Protein 6UID (pdb70)

Structure (mmCIF, N/CA/C/O backbone):
data_6UID
#
_entry.id   6UID
#
_cell.length_a   48.086
_cell.length_b   48.086
_cell.length_c   235.509
_cell.angle_alpha   90.000
_cell.angle_beta   90.000
_cell.angle_gamma   120.000
#
_symmetry.space_group_name_H-M   'P 61 2 2'
#
loop_
_entity.id
_entity.type
_entity.pdbx_description
1 polymer 'EscD/YscD/HrpQ family type III secretion system inner membrane ring protein'
2 water water
#
loop_
_atom_site.group_PDB
_atom_site.id
_atom_site.type_symbol
_atom_site.label_atom_id
_atom_site.label_alt_id
_atom_site.label_comp_id
_atom_site.label_asym_id
_atom_site.label_entity_id
_atom_site.label_seq_id
_atom_site.pdbx_PDB_ins_code
_atom_site.Cartn_x
_atom_site.Cartn_y
_atom_site.Cartn_z
_atom_site.occupancy
_atom_site.B_iso_or_equiv
_atom_site.auth_seq_id
_atom_site.auth_comp_id
_atom_site.auth_asym_id
_atom_site.auth_atom_id
_atom_site.pdbx_PDB_model_num
ATOM 1 N N . MET A 1 3 ? 6.194 35.847 13.363 1.00 53.18 1 MET A N 1
ATOM 2 C CA . MET A 1 3 ? 5.914 34.506 12.770 1.00 31.08 1 MET A CA 1
ATOM 3 C C . MET A 1 3 ? 5.854 34.611 11.256 1.00 22.81 1 MET A C 1
ATOM 4 O O . MET A 1 3 ? 5.845 35.708 10.712 1.00 34.74 1 MET A O 1
ATOM 9 N N . ALA A 1 4 ? 5.806 33.458 10.587 1.00 22.03 2 ALA A N 1
ATOM 10 C CA . ALA A 1 4 ? 6.125 33.345 9.171 1.00 26.23 2 ALA A CA 1
ATOM 11 C C . ALA A 1 4 ? 4.907 33.467 8.255 1.00 21.88 2 ALA A C 1
ATOM 12 O O . ALA A 1 4 ? 4.970 34.096 7.192 1.00 22.12 2 ALA A O 1
ATOM 14 N N . TRP A 1 5 ? 3.802 32.849 8.653 1.00 17.77 3 TRP A N 1
ATOM 15 C CA . TRP A 1 5 ? 2.612 32.768 7.830 1.00 14.65 3 TRP A CA 1
ATOM 16 C C . TRP A 1 5 ? 1.408 32.803 8.747 1.00 14.83 3 TRP A C 1
ATOM 17 O O . TRP A 1 5 ? 1.515 32.556 9.94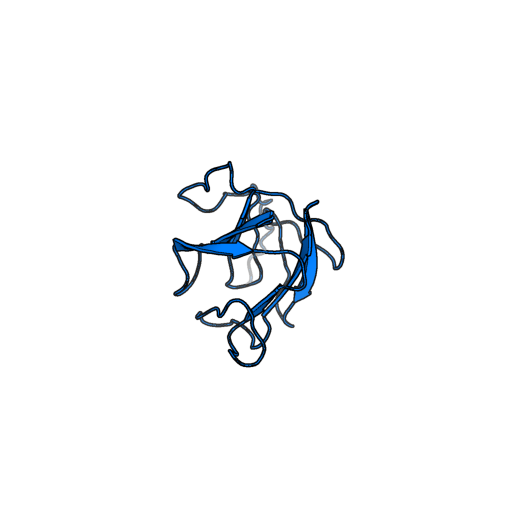3 1.00 17.36 3 TRP A O 1
ATOM 28 N N . LYS A 1 6 ? 0.252 33.094 8.184 1.00 12.91 4 LYS A N 1
ATOM 29 C CA . LYS A 1 6 ? -0.999 32.974 8.909 1.00 13.35 4 LYS A CA 1
ATOM 30 C C . LYS A 1 6 ? -1.993 32.164 8.089 1.00 13.14 4 LYS A C 1
ATOM 31 O O . LYS A 1 6 ? -1.962 32.176 6.852 1.00 12.91 4 LYS A O 1
ATOM 37 N N . ILE A 1 7 ? -2.876 31.453 8.778 1.00 11.64 5 ILE A N 1
ATOM 38 C CA . ILE A 1 7 ? -3.875 30.587 8.177 1.00 12.26 5 ILE A CA 1
ATOM 39 C C . ILE A 1 7 ? -5.259 31.080 8.558 1.00 12.53 5 ILE A C 1
ATOM 40 O O . ILE A 1 7 ? -5.467 31.554 9.684 1.00 13.61 5 ILE A O 1
ATOM 45 N N . ARG A 1 8 ? -6.202 30.996 7.623 1.00 12.18 6 ARG A N 1
ATOM 46 C CA . ARG A 1 8 ? -7.606 31.299 7.861 1.00 13.19 6 ARG A CA 1
ATOM 47 C C . ARG A 1 8 ? -8.448 30.099 7.469 1.00 13.59 6 ARG A C 1
ATOM 48 O O . ARG A 1 8 ? -8.214 29.483 6.419 1.00 13.29 6 ARG A O 1
ATOM 56 N N . PHE A 1 9 ? -9.433 29.772 8.302 1.00 12.17 7 PHE A N 1
ATOM 57 C CA . PHE A 1 9 ? -10.355 28.677 8.046 1.00 12.41 7 PHE A CA 1
ATOM 58 C C . PHE A 1 9 ? -11.694 29.179 7.534 1.00 14.74 7 PHE A C 1
ATOM 59 O O . PHE A 1 9 ? -12.197 30.214 7.977 1.00 15.10 7 PHE A O 1
ATOM 67 N N . TYR A 1 10 ? -12.255 28.444 6.568 1.00 13.56 8 TYR A N 1
ATOM 68 C CA . TYR A 1 10 ? -13.506 28.782 5.895 1.00 14.93 8 TYR A CA 1
ATOM 69 C C . TYR A 1 10 ? -14.479 27.603 5.939 1.00 21.83 8 TYR A C 1
ATOM 70 O O . TYR A 1 10 ? -15.205 27.336 4.956 1.00 20.42 8 TYR A O 1
ATOM 79 N N . SER A 1 11 ? -14.458 26.842 7.020 1.00 15.33 9 SER A N 1
ATOM 80 C CA . SER A 1 11 ? -15.328 25.689 7.134 1.00 14.35 9 SER A CA 1
ATOM 81 C C . SER A 1 11 ? -15.551 25.315 8.589 1.00 15.39 9 SER A C 1
ATOM 82 O O . SER A 1 11 ? -14.728 25.585 9.471 1.00 16.22 9 SER A O 1
ATOM 85 N N . GLY A 1 12 ? -16.682 24.646 8.820 1.00 16.09 10 GLY A N 1
ATOM 86 C CA . GLY A 1 12 ? -16.956 24.026 10.097 1.00 17.75 10 GLY A CA 1
ATOM 87 C C . GLY A 1 12 ? -17.127 25.043 11.212 1.00 17.74 10 GLY A C 1
ATOM 88 O O . GLY A 1 12 ? -17.449 26.213 10.987 1.00 17.22 10 GLY A O 1
ATOM 89 N N . LEU A 1 13 ? -16.858 24.596 12.432 1.00 15.89 11 LEU A N 1
ATOM 90 C CA . LEU A 1 13 ? -16.909 25.472 13.600 1.00 15.02 11 LEU A CA 1
ATOM 91 C C . LEU A 1 13 ? -15.688 26.368 13.711 1.00 17.37 11 LEU A C 1
ATOM 92 O O . LEU A 1 13 ? -15.637 27.236 14.594 1.00 20.38 11 LEU A O 1
ATOM 97 N N . ASN A 1 14 ? -14.723 26.206 12.822 1.00 14.65 12 ASN A N 1
ATOM 98 C CA . ASN A 1 14 ? -13.570 27.082 12.738 1.00 15.11 12 ASN A CA 1
ATOM 99 C C . ASN A 1 14 ? -13.755 28.217 11.739 1.00 14.17 12 ASN A C 1
ATOM 100 O O . ASN A 1 14 ? -12.821 28.984 11.525 1.00 15.78 12 ASN A O 1
ATOM 105 N N . GLN A 1 15 ? -14.932 28.345 11.128 1.00 15.02 13 GLN A N 1
ATOM 106 C CA . GLN A 1 15 ? -15.149 29.386 10.128 1.00 14.98 13 GLN A CA 1
ATOM 107 C C . GLN A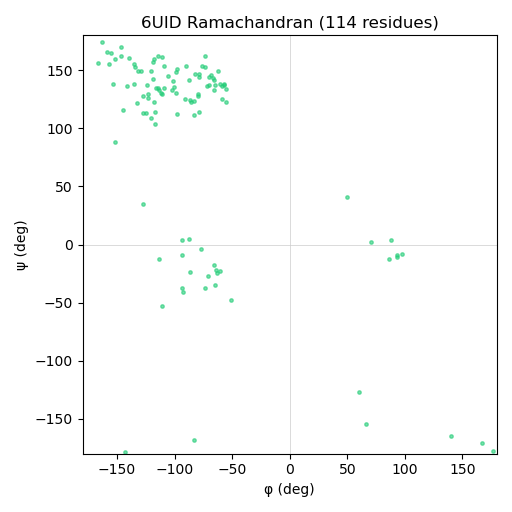 1 15 ? -14.822 30.760 10.686 1.00 16.07 13 GLN A C 1
ATOM 108 O O . GLN A 1 15 ? -15.361 31.167 11.732 1.00 16.45 13 GLN A O 1
ATOM 114 N N . GLY A 1 16 ? -13.904 31.447 10.013 1.00 14.42 14 GLY A N 1
ATOM 115 C CA . GLY A 1 16 ? -13.485 32.766 10.397 1.00 15.45 14 GLY A CA 1
ATOM 116 C C . GLY A 1 16 ? -12.277 32.810 11.303 1.00 16.69 14 GLY A C 1
ATOM 117 O O . GLY A 1 16 ? -11.725 33.898 11.517 1.00 18.97 14 GLY A O 1
ATOM 118 N N . ALA A 1 17 ? -11.843 31.671 11.837 1.00 15.20 15 ALA A N 1
ATOM 119 C CA . ALA A 1 17 ? -10.670 31.653 12.699 1.00 15.57 15 ALA A CA 1
ATOM 120 C C . ALA A 1 17 ? -9.403 31.922 11.907 1.00 14.41 15 ALA A C 1
ATOM 121 O O . ALA A 1 17 ? -9.252 31.501 10.753 1.00 14.64 15 ALA A O 1
ATOM 123 N N . GLU A 1 18 ? -8.475 32.626 12.541 1.00 14.34 16 GLU A N 1
ATOM 124 C CA . GLU A 1 18 ? -7.188 32.966 11.958 1.00 14.15 16 GLU A CA 1
ATOM 125 C C . GLU A 1 18 ? -6.092 32.716 12.980 1.00 13.36 16 GLU A C 1
ATOM 126 O O . GLU A 1 18 ? -6.264 33.017 14.162 1.00 14.19 16 GLU A O 1
ATOM 132 N N . VAL A 1 19 ? -4.982 32.145 12.537 1.00 12.43 17 VAL A N 1
ATOM 133 C CA . VAL A 1 19 ? -3.905 31.743 13.435 1.00 12.08 17 VAL A CA 1
ATOM 134 C C . VAL A 1 19 ? -2.576 32.043 12.755 1.00 13.37 17 VAL A C 1
ATOM 135 O O . VAL A 1 19 ? -2.398 31.755 11.568 1.00 14.21 17 VAL A O 1
ATOM 139 N N . SER A 1 20 ? -1.634 32.593 13.488 1.00 11.93 18 SER A N 1
ATOM 140 C CA . SER A 1 20 ? -0.268 32.791 13.030 1.00 12.51 18 SER A CA 1
ATOM 141 C C . SER A 1 20 ? 0.569 31.552 13.316 1.00 12.75 18 SER A C 1
ATOM 142 O O . SER A 1 20 ? 0.407 30.915 14.363 1.00 12.84 18 SER A O 1
ATOM 145 N N . LEU A 1 21 ? 1.465 31.208 12.396 1.00 13.43 19 LEU A N 1
ATOM 146 C CA . LEU A 1 21 ? 2.219 29.968 12.435 1.00 13.97 19 LEU A CA 1
ATOM 147 C C . LEU A 1 21 ? 3.709 30.278 12.421 1.00 15.05 19 LEU A C 1
ATOM 148 O O . LEU A 1 21 ? 4.191 31.009 11.541 1.00 16.02 19 LEU A O 1
ATOM 153 N N . GLY A 1 22 ? 4.435 29.693 13.362 1.00 13.70 20 GLY A N 1
ATOM 154 C CA . GLY A 1 22 ? 5.878 29.697 13.343 1.00 14.86 20 GLY A CA 1
ATOM 155 C C . GLY A 1 22 ? 6.421 28.596 12.449 1.00 15.04 20 GLY A C 1
ATOM 156 O O . GLY A 1 22 ? 5.698 27.952 11.686 1.00 16.34 20 GLY A O 1
ATOM 157 N N . GLU A 1 23 ? 7.729 28.375 12.558 1.00 16.93 21 GLU A N 1
ATOM 158 C CA A GLU A 1 23 ? 8.416 27.384 11.736 0.50 14.47 21 GLU A CA 1
ATOM 159 C CA B GLU A 1 23 ? 8.407 27.383 11.732 0.50 14.48 21 GLU A CA 1
ATOM 160 C C . GLU A 1 23 ? 8.322 26.006 12.382 1.00 14.00 21 GLU A C 1
ATOM 161 O O . GLU A 1 23 ? 8.570 25.858 13.584 1.00 17.04 21 GLU A O 1
ATOM 172 N N . GLY A 1 24 ? 7.959 25.007 11.582 1.00 14.45 22 GLY A N 1
ATOM 173 C CA . GLY A 1 24 ? 7.936 23.628 12.001 1.00 15.31 22 GLY A CA 1
ATOM 174 C C . GLY A 1 24 ? 6.721 22.889 11.461 1.00 15.14 22 GLY A C 1
ATOM 175 O O . GLY A 1 24 ? 6.048 23.328 10.537 1.00 14.80 22 GLY A O 1
ATOM 176 N N . ARG A 1 25 ? 6.483 21.738 12.072 1.00 14.72 23 ARG A N 1
ATOM 177 C CA A ARG A 1 25 ? 5.377 20.864 11.715 0.50 14.15 23 ARG A CA 1
ATOM 178 C CA B ARG A 1 25 ? 5.377 20.869 11.705 0.50 14.11 23 ARG A CA 1
ATOM 179 C C . ARG A 1 25 ? 4.079 21.402 12.298 1.00 13.81 23 ARG A C 1
ATOM 180 O O . ARG A 1 25 ? 4.025 21.792 13.472 1.00 14.88 23 ARG A O 1
ATOM 195 N N . VAL A 1 26 ? 3.024 21.400 11.483 1.00 12.60 24 VAL A N 1
ATOM 196 C CA . VAL A 1 26 ? 1.685 21.810 11.900 1.00 12.91 24 VAL A CA 1
ATOM 197 C C . VAL A 1 26 ? 0.703 20.706 11.534 1.00 13.37 24 VAL A C 1
ATOM 198 O O . VAL A 1 26 ? 0.454 20.463 10.349 1.00 14.37 24 VAL A O 1
ATOM 202 N N . ALA A 1 27 ? 0.123 20.063 12.541 1.00 13.01 25 ALA A N 1
ATOM 203 C CA . ALA A 1 27 ? -0.895 19.044 12.339 1.00 13.47 25 ALA A CA 1
ATOM 204 C C . ALA A 1 27 ? -2.253 19.659 12.638 1.00 13.44 25 ALA A C 1
ATOM 205 O O . ALA A 1 27 ? -2.426 20.345 13.649 1.00 13.90 25 ALA A O 1
ATOM 207 N N . LEU A 1 28 ? -3.204 19.424 11.758 1.00 12.56 26 LEU A N 1
ATOM 208 C CA . LEU A 1 28 ? -4.569 19.904 11.908 1.00 12.49 26 LEU A CA 1
ATOM 209 C C . LEU A 1 28 ? -5.476 18.690 12.035 1.00 13.32 26 LEU A C 1
ATOM 210 O O . LEU A 1 28 ? -5.340 17.733 11.262 1.00 14.41 26 LEU A O 1
ATOM 215 N N . GLY A 1 29 ? -6.400 18.719 12.987 1.00 12.60 27 GLY A N 1
ATOM 216 C CA . GLY A 1 29 ? -7.255 17.560 13.180 1.00 12.85 27 GLY A CA 1
ATOM 217 C C . GLY A 1 29 ? -8.182 17.734 14.360 1.00 13.88 27 GLY A C 1
ATOM 218 O O . GLY A 1 29 ? -8.162 18.754 15.054 1.00 14.50 27 GLY A O 1
ATOM 219 N N . SER A 1 30 ? -8.955 16.686 14.629 1.00 14.79 28 SER A N 1
ATOM 220 C CA . SER A 1 30 ? -9.959 16.748 15.682 1.00 15.03 28 SER A CA 1
ATOM 221 C C . SER A 1 30 ? -9.482 16.240 17.032 1.00 16.31 28 SER A C 1
ATOM 222 O O . SER A 1 30 ? -10.217 16.399 18.011 1.00 18.37 28 SER A O 1
ATOM 225 N N . ASP A 1 31 ? -8.300 15.623 17.109 1.00 14.81 29 ASP A N 1
ATOM 226 C CA . ASP A 1 31 ? -7.790 15.070 18.362 1.00 16.48 29 ASP A CA 1
ATOM 227 C C . ASP A 1 31 ? -6.818 16.056 18.993 1.00 16.50 29 ASP A C 1
ATOM 228 O O . ASP A 1 31 ? -5.705 16.243 18.463 1.00 15.77 29 ASP A O 1
ATOM 233 N N . PRO A 1 32 ? -7.157 16.665 20.138 1.00 17.03 30 PRO A N 1
ATOM 234 C CA . PRO A 1 32 ? -6.249 17.649 20.740 1.00 16.86 30 PRO A CA 1
ATOM 235 C C . PRO A 1 32 ? -4.927 17.071 21.233 1.00 20.28 30 PRO A C 1
ATOM 236 O O . PRO A 1 32 ? -3.981 17.848 21.415 1.00 25.57 30 PRO A O 1
ATOM 240 N N . LEU A 1 33 ? -4.806 15.751 21.422 1.00 17.47 31 LEU A N 1
ATOM 241 C CA . LEU A 1 33 ? -3.502 15.188 21.772 1.00 21.71 31 LEU A CA 1
ATOM 242 C C . LEU A 1 33 ? -2.533 15.222 20.594 1.00 22.16 31 LEU A C 1
ATOM 243 O O . LEU A 1 33 ? -1.314 15.283 20.804 1.00 27.06 31 LEU A O 1
ATOM 248 N N . GLN A 1 34 ? -3.050 15.201 19.356 1.00 16.53 32 GLN A N 1
ATOM 249 C CA . GLN A 1 34 ? -2.233 15.048 18.161 1.00 18.92 32 GLN A CA 1
ATOM 250 C C . GLN A 1 34 ? -2.228 16.271 17.267 1.00 17.87 32 GLN A C 1
ATOM 251 O O . GLN A 1 34 ? -1.410 16.328 16.335 1.00 23.12 32 GLN A O 1
ATOM 257 N N . ALA A 1 35 ? -3.111 17.233 17.488 1.00 15.45 33 ALA A N 1
ATOM 258 C CA . ALA A 1 35 ? -3.305 18.351 16.577 1.00 16.22 33 ALA A CA 1
ATOM 259 C C . ALA A 1 35 ? -2.841 19.664 17.186 1.00 16.64 33 ALA A C 1
ATOM 260 O O . ALA A 1 35 ? -3.213 20.008 18.320 1.00 19.62 33 ALA A O 1
ATOM 262 N N . ASP A 1 36 ? -2.031 20.389 16.421 1.00 15.23 34 ASP A N 1
ATOM 263 C CA . ASP A 1 36 ? -1.624 21.744 16.775 1.00 15.54 34 ASP A CA 1
ATOM 264 C C . ASP A 1 36 ? -2.755 22.739 16.577 1.00 16.69 34 ASP A C 1
ATOM 265 O O . ASP A 1 36 ? -2.895 23.696 17.354 1.00 21.02 34 ASP A O 1
ATOM 270 N N . LEU A 1 37 ? -3.557 22.548 15.528 1.00 15.64 35 LEU A N 1
ATOM 271 C CA . LEU A 1 37 ? -4.739 23.346 15.241 1.00 15.04 35 LEU A CA 1
ATOM 272 C C . LEU A 1 37 ? -5.919 22.380 15.314 1.00 16.51 35 LEU A C 1
ATOM 273 O O . LEU A 1 37 ? -6.010 21.450 14.510 1.00 15.53 35 LEU A O 1
ATOM 278 N N . VAL A 1 38 ? -6.801 22.576 16.296 1.00 15.50 36 VAL A N 1
ATOM 279 C CA . VAL A 1 38 ? -7.944 21.686 16.506 1.00 13.80 36 VAL A CA 1
ATOM 280 C C . VAL A 1 38 ? -9.114 22.130 15.632 1.00 15.03 36 VAL A C 1
ATOM 281 O O . VAL A 1 38 ? -9.576 23.274 15.718 1.00 16.05 36 VAL A O 1
ATOM 285 N N . LEU A 1 39 ? -9.592 21.214 14.796 1.00 15.70 37 LEU A N 1
ATOM 286 C CA . LEU A 1 39 ? -10.647 21.466 13.834 1.00 15.65 37 LEU A CA 1
ATOM 287 C C . LEU A 1 39 ? -11.874 20.698 14.267 1.00 18.23 37 LEU A C 1
ATOM 288 O O . LEU A 1 39 ? -11.781 19.495 14.542 1.00 20.45 37 LEU A O 1
ATOM 293 N N . LEU A 1 40 ? -13.012 21.389 14.326 1.00 16.17 38 LEU A N 1
ATOM 294 C CA . LEU A 1 40 ? -14.281 20.832 14.782 1.00 16.45 38 LEU A CA 1
ATOM 295 C C . LEU A 1 40 ? -15.245 20.879 13.605 1.00 16.18 38 LEU A C 1
ATOM 296 O O . LEU A 1 40 ? -15.749 21.949 13.246 1.00 18.05 38 LEU A O 1
ATOM 301 N N . ASP A 1 41 ? -15.469 19.730 12.978 1.00 17.83 39 ASP A N 1
ATOM 302 C CA . ASP A 1 41 ? -16.373 19.627 11.839 1.00 16.34 39 ASP A CA 1
ATOM 303 C C . ASP A 1 41 ? -16.633 18.149 11.594 1.00 19.53 39 ASP A C 1
ATOM 304 O O . ASP A 1 41 ? -15.827 17.286 11.957 1.00 21.41 39 ASP A O 1
ATOM 309 N N . GLU A 1 42 ? -17.765 17.859 10.963 1.00 17.90 40 GLU A N 1
ATOM 310 C CA . GLU A 1 42 ? -18.071 16.484 10.624 1.00 19.80 40 GLU A CA 1
ATOM 311 C C . GLU A 1 42 ? -17.068 15.979 9.604 1.00 16.83 40 GLU A C 1
ATOM 312 O O . GLU A 1 42 ? -16.785 16.659 8.616 1.00 20.61 40 GLU A O 1
ATOM 318 N N . GLY A 1 43 ? -16.521 14.788 9.842 1.00 19.01 41 GLY A N 1
ATOM 319 C CA . GLY A 1 43 ? -15.607 14.180 8.892 1.00 19.70 41 GLY A CA 1
ATOM 320 C C . GLY A 1 43 ? -14.151 14.546 9.063 1.00 18.77 41 GLY A C 1
ATOM 321 O O . GLY A 1 43 ? -13.335 14.153 8.231 1.00 21.50 41 GLY A O 1
ATOM 322 N N . ILE A 1 44 ? -13.803 15.315 10.086 1.00 17.31 42 ILE A N 1
ATOM 323 C CA . ILE A 1 44 ? -12.402 15.653 10.337 1.00 18.29 42 ILE A CA 1
ATOM 324 C C . ILE A 1 44 ? -11.733 14.525 11.118 1.00 17.52 42 ILE A C 1
ATOM 325 O O . ILE A 1 44 ? -12.140 14.204 12.245 1.00 18.04 42 ILE A O 1
ATOM 330 N N . ALA A 1 45 ? -10.646 13.989 10.573 1.00 14.63 43 ALA A N 1
ATOM 331 C CA . ALA A 1 45 ? -9.913 12.913 11.210 1.00 15.30 43 ALA A CA 1
ATOM 332 C C . ALA A 1 45 ? -9.106 13.419 12.406 1.00 14.96 43 ALA A C 1
ATOM 333 O O . ALA A 1 45 ? -8.820 14.613 12.534 1.00 14.81 43 ALA A O 1
ATOM 335 N N . ALA A 1 46 ? -8.707 12.476 13.265 1.00 16.23 44 ALA A N 1
ATOM 336 C CA . ALA A 1 46 ? -7.886 12.807 14.432 1.00 15.65 44 ALA A CA 1
ATOM 337 C C . ALA A 1 46 ? -6.669 13.639 14.037 1.00 17.40 44 ALA A C 1
ATOM 338 O O . ALA A 1 46 ? -6.385 14.690 14.643 1.00 15.22 44 ALA A O 1
ATOM 340 N N . VAL A 1 47 ? -5.955 13.191 12.998 1.00 15.56 45 VAL A N 1
ATOM 341 C CA . VAL A 1 47 ? -4.983 14.007 12.269 1.00 13.83 45 VAL A CA 1
ATOM 342 C C . VAL A 1 47 ? -5.456 14.046 10.826 1.00 14.39 45 VAL A C 1
ATOM 343 O O . VAL A 1 47 ? -5.406 13.034 10.106 1.00 17.69 45 VAL A O 1
ATOM 347 N N . HIS A 1 48 ? -5.942 15.205 10.413 1.00 12.20 46 HIS A N 1
ATOM 348 C CA . HIS A 1 48 ? -6.572 15.372 9.116 1.00 12.39 46 HIS A CA 1
ATOM 349 C C . HIS A 1 48 ? -5.602 15.840 8.041 1.00 13.03 46 HIS A C 1
ATOM 350 O O . HIS A 1 48 ? -5.727 15.436 6.876 1.00 14.48 46 HIS A O 1
ATOM 357 N N . LEU A 1 49 ? -4.666 16.712 8.401 1.00 12.89 47 LEU A N 1
ATOM 358 C CA . LEU A 1 49 ? -3.745 17.338 7.468 1.00 13.75 47 LEU A CA 1
ATOM 359 C C . LEU A 1 49 ? -2.480 17.697 8.231 1.00 12.73 47 LEU A C 1
ATOM 360 O O . LEU A 1 49 ? -2.551 18.134 9.380 1.00 13.80 47 LEU A O 1
ATOM 365 N N . VAL A 1 50 ? -1.314 17.467 7.622 1.00 12.73 48 VAL A N 1
ATOM 366 C CA . VAL A 1 50 ? -0.032 17.814 8.210 1.00 13.59 48 VAL A CA 1
ATOM 367 C C . VAL A 1 50 ? 0.734 18.646 7.204 1.00 13.34 48 VAL A C 1
ATOM 368 O O . VAL A 1 50 ? 0.900 18.236 6.044 1.00 13.49 48 VAL A O 1
ATOM 372 N N . LEU A 1 51 ? 1.199 19.800 7.652 1.00 12.47 49 LEU A N 1
ATOM 373 C CA . LEU A 1 51 ? 2.000 20.729 6.884 1.00 12.42 49 LEU A CA 1
ATOM 374 C C . LEU A 1 51 ? 3.367 20.919 7.528 1.00 13.88 49 LEU A C 1
ATOM 375 O O . LEU A 1 51 ? 3.548 20.728 8.738 1.00 13.76 49 LEU A O 1
ATOM 380 N N . GLU A 1 52 ? 4.333 21.343 6.721 1.00 12.58 50 GLU A N 1
ATOM 381 C CA . GLU A 1 52 ? 5.633 21.787 7.195 1.00 14.65 50 GLU A CA 1
ATOM 382 C C . GLU A 1 52 ? 5.773 23.243 6.804 1.00 14.00 50 GLU A C 1
ATOM 383 O O . GLU A 1 52 ? 5.662 23.580 5.610 1.00 15.08 50 GLU A O 1
ATOM 386 N N . VAL A 1 53 ? 5.992 24.102 7.788 1.00 13.49 51 VAL A N 1
ATOM 387 C CA . VAL A 1 53 ? 6.022 25.549 7.610 1.00 14.49 51 VAL A CA 1
ATOM 388 C C . VAL A 1 53 ? 7.438 26.053 7.865 1.00 15.86 51 VAL A C 1
ATOM 389 O O . VAL A 1 53 ? 8.057 25.712 8.880 1.00 15.76 51 VAL A O 1
ATOM 393 N N . ASP A 1 54 ? 7.938 26.896 6.984 1.00 15.08 52 ASP A N 1
ATOM 394 C CA . ASP A 1 54 ? 9.193 27.592 7.237 1.00 15.05 52 ASP A CA 1
ATOM 395 C C . ASP A 1 54 ? 9.087 29.002 6.679 1.00 14.43 52 ASP A C 1
ATOM 396 O O . ASP A 1 54 ? 8.064 29.389 6.120 1.00 15.52 52 ASP A O 1
ATOM 401 N N . ALA A 1 55 ? 10.166 29.776 6.805 1.00 15.02 53 ALA A N 1
ATOM 402 C CA . ALA A 1 55 ? 10.101 31.159 6.361 1.00 15.47 53 ALA A CA 1
ATOM 403 C C . ALA A 1 55 ? 9.861 31.273 4.866 1.00 18.56 53 ALA A C 1
ATOM 404 O O . ALA A 1 55 ? 9.311 32.280 4.407 1.00 21.10 53 ALA A O 1
ATOM 406 N N . GLN A 1 56 ? 10.226 30.249 4.096 1.00 15.60 54 GLN A N 1
ATOM 407 C CA . GLN A 1 56 ? 10.103 30.293 2.652 1.00 14.98 54 GLN A CA 1
ATOM 408 C C . GLN A 1 56 ? 8.732 29.854 2.153 1.00 15.76 54 GLN A C 1
ATOM 409 O O . GLN A 1 56 ? 8.350 30.233 1.039 1.00 18.93 54 GLN A O 1
ATOM 415 N N . GLY A 1 57 ? 7.992 29.063 2.916 1.00 14.75 55 GLY A N 1
ATOM 416 C CA . GLY A 1 57 ? 6.716 28.600 2.415 1.00 15.11 55 GLY A CA 1
ATOM 417 C C . GLY A 1 57 ? 6.120 27.472 3.230 1.00 13.79 55 GLY A C 1
ATOM 418 O O . GLY A 1 57 ? 6.559 27.171 4.352 1.00 14.93 55 GLY A O 1
ATOM 419 N N . VAL 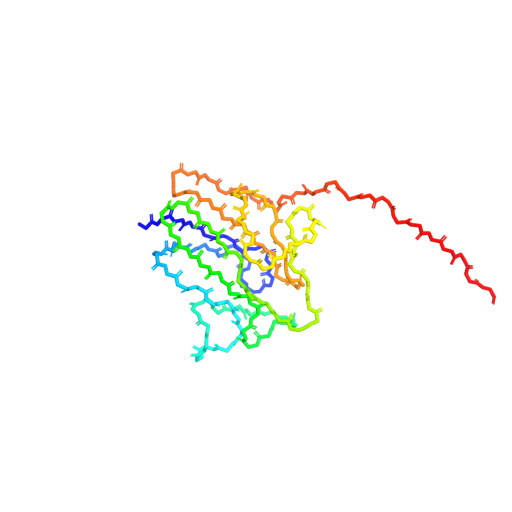A 1 58 ? 5.053 26.909 2.661 1.00 13.06 56 VAL A N 1
ATOM 420 C CA . VAL A 1 58 ? 4.231 25.898 3.306 1.00 13.00 56 VAL A CA 1
ATOM 421 C C . VAL A 1 58 ? 4.209 24.670 2.415 1.00 14.80 56 VAL A C 1
ATOM 422 O O . VAL A 1 58 ? 3.839 24.761 1.240 1.00 14.32 56 VAL A O 1
ATOM 426 N N . ARG A 1 59 ? 4.570 23.521 2.980 1.00 12.96 57 ARG A N 1
ATOM 427 C CA . ARG A 1 59 ? 4.647 22.256 2.263 1.00 12.54 57 ARG A CA 1
ATOM 428 C C . ARG A 1 59 ? 3.607 21.275 2.793 1.00 12.52 57 ARG A C 1
ATOM 429 O O . ARG A 1 59 ? 3.443 21.130 4.009 1.00 12.85 57 ARG A O 1
ATOM 437 N N . LEU A 1 60 ? 2.911 20.601 1.881 1.00 12.37 58 LEU A N 1
ATOM 438 C CA . LEU A 1 60 ? 1.966 19.550 2.208 1.00 13.24 58 LEU A CA 1
ATOM 439 C C . LEU A 1 60 ? 2.717 18.255 2.483 1.00 13.66 58 LEU A C 1
ATOM 440 O O . LEU A 1 60 ? 3.530 17.825 1.658 1.00 14.69 58 LEU A O 1
ATOM 445 N N . LEU A 1 61 ? 2.453 17.627 3.634 1.00 13.92 59 LEU A N 1
ATOM 446 C CA . LEU A 1 61 ? 3.118 16.369 3.989 1.00 14.26 59 LEU A CA 1
ATOM 447 C C . LEU A 1 61 ? 2.205 15.153 3.978 1.00 16.07 59 LEU A C 1
ATOM 448 O O . LEU A 1 61 ? 2.548 14.130 3.369 1.00 19.28 59 LEU A O 1
ATOM 453 N N . GLU A 1 62 ? 1.080 15.206 4.683 1.00 14.26 60 GLU A N 1
ATOM 454 C CA . GLU A 1 62 ? 0.254 14.030 4.933 1.00 15.78 60 GLU A CA 1
ATOM 455 C C . GLU A 1 62 ? -1.190 14.471 5.104 1.00 14.06 60 GLU A C 1
ATOM 456 O O . GLU A 1 62 ? -1.471 15.638 5.407 1.00 15.15 60 GLU A O 1
ATOM 462 N N . TRP A 1 63 ? -2.110 13.520 4.924 1.00 14.79 61 TRP A N 1
ATOM 463 C CA . TRP A 1 63 ? -3.525 13.805 5.105 1.00 14.94 61 TRP A CA 1
ATOM 464 C C . TRP A 1 63 ? -4.309 12.525 5.374 1.00 16.05 61 TRP A C 1
ATOM 465 O O . TRP A 1 63 ? -3.832 11.413 5.136 1.00 19.51 61 TRP A O 1
ATOM 476 N N . ALA A 1 64 ? -5.540 12.723 5.840 1.00 17.18 62 ALA A N 1
ATOM 477 C CA . ALA A 1 64 ? -6.401 11.629 6.266 1.00 20.40 62 ALA A CA 1
ATOM 478 C C . ALA A 1 64 ? -6.815 10.722 5.119 1.00 19.34 62 ALA A C 1
ATOM 479 O O . ALA A 1 64 ? -7.117 11.178 4.018 1.00 19.64 62 ALA A O 1
ATOM 481 N N . GLU A 1 65 ? -6.891 9.424 5.424 1.00 22.79 63 GLU A N 1
ATOM 482 C CA . GLU A 1 65 ? -7.440 8.456 4.489 1.00 24.74 63 GLU A CA 1
ATOM 483 C C . GLU A 1 65 ? -8.860 8.854 4.114 1.00 23.18 63 GLU A C 1
ATOM 484 O O . GLU A 1 65 ? -9.650 9.291 4.951 1.00 25.65 63 GLU A O 1
ATOM 487 N N . GLY A 1 66 ? -9.169 8.740 2.832 1.00 23.25 64 GLY A N 1
ATOM 488 C CA . GLY A 1 66 ? -10.481 9.072 2.340 1.00 25.19 64 GLY A CA 1
ATOM 489 C C . GLY A 1 66 ? -10.629 10.489 1.851 1.00 29.74 64 GLY A C 1
ATOM 490 O O . GLY A 1 66 ? -11.664 10.824 1.263 1.00 31.75 64 GLY A O 1
ATOM 491 N N . CYS A 1 67 ? -9.634 11.333 2.078 1.00 21.36 65 CYS A N 1
ATOM 492 C CA . CYS A 1 67 ? -9.643 12.680 1.546 1.00 21.98 65 CYS A CA 1
ATOM 493 C C . CYS A 1 67 ? -8.514 12.846 0.540 1.00 19.71 65 CYS A C 1
ATOM 494 O O . CYS A 1 67 ? -7.572 12.047 0.479 1.00 21.77 65 CYS A O 1
ATOM 497 N N . GLU A 1 68 ? -8.641 13.885 -0.279 1.00 19.72 66 GLU A N 1
ATOM 498 C CA . GLU A 1 68 ? -7.607 14.255 -1.233 1.00 20.84 66 GLU A CA 1
ATOM 499 C C . GLU A 1 68 ? -7.382 15.760 -1.098 1.00 18.72 66 GLU A C 1
ATOM 500 O O . GLU A 1 68 ? -8.330 16.541 -1.302 1.00 19.42 66 GLU A O 1
ATOM 506 N N . PRO A 1 69 ? -6.172 16.210 -0.794 1.00 15.09 67 PRO A N 1
ATOM 507 C CA . PRO A 1 69 ? -5.929 17.652 -0.719 1.00 14.77 67 PRO A CA 1
ATOM 508 C C . PRO A 1 69 ? -5.942 18.250 -2.117 1.00 15.12 67 PRO A C 1
ATOM 509 O O . PRO A 1 69 ? -5.392 17.676 -3.066 1.00 15.72 67 PRO A O 1
ATOM 513 N N . ARG A 1 70 ? -6.611 19.389 -2.238 1.00 13.30 68 ARG A N 1
ATOM 514 C CA . ARG A 1 70 ? -6.729 20.082 -3.517 1.00 14.52 68 ARG A CA 1
ATOM 515 C C . ARG A 1 70 ? -6.400 21.552 -3.316 1.00 14.93 68 ARG A C 1
ATOM 516 O O . ARG A 1 70 ? -6.616 22.116 -2.239 1.00 15.19 68 ARG A O 1
ATOM 524 N N . GLN A 1 71 ? -5.848 22.155 -4.364 1.00 14.91 69 GLN A N 1
ATOM 525 C CA . GLN A 1 71 ? -5.538 23.575 -4.391 1.00 13.61 69 GLN A CA 1
ATOM 526 C C . GLN A 1 71 ? -6.246 24.126 -5.618 1.00 14.15 69 GLN A C 1
ATOM 527 O O . GLN A 1 71 ? -5.953 23.721 -6.749 1.00 15.67 69 GLN A O 1
ATOM 533 N N . ASP A 1 72 ? -7.242 24.977 -5.398 1.00 15.42 70 ASP A N 1
ATOM 534 C CA . ASP A 1 72 ? -8.115 25.444 -6.480 1.00 18.26 70 ASP A CA 1
ATOM 535 C C . ASP A 1 72 ? -8.644 24.271 -7.313 1.00 18.21 70 ASP A C 1
ATOM 536 O O . ASP A 1 72 ? -8.726 24.323 -8.549 1.00 21.42 70 ASP A O 1
ATOM 541 N N . GLY A 1 73 ? -9.013 23.198 -6.616 1.00 17.43 71 GLY A N 1
ATOM 542 C CA . GLY A 1 73 ? -9.597 22.022 -7.212 1.00 19.66 71 GLY A CA 1
ATOM 543 C C . GLY A 1 73 ? -8.621 20.991 -7.736 1.00 19.20 71 GLY A C 1
ATOM 544 O O . GLY A 1 73 ? -9.044 19.861 -8.036 1.00 22.24 71 GLY A O 1
ATOM 545 N N . GLN A 1 74 ? -7.334 21.325 -7.852 1.00 17.18 72 GLN A N 1
ATOM 546 C CA . GLN A 1 74 ? -6.348 20.412 -8.412 1.00 17.77 72 GLN A CA 1
ATOM 547 C C . GLN A 1 74 ? -5.731 19.577 -7.301 1.00 15.78 72 GLN A C 1
ATOM 548 O O . GLN A 1 74 ? -5.204 20.130 -6.331 1.00 15.51 72 GLN A O 1
ATOM 554 N N . ALA A 1 75 ? -5.784 18.250 -7.455 1.00 18.19 73 ALA A N 1
ATOM 555 C CA . ALA A 1 75 ? -5.215 17.363 -6.451 1.00 16.34 73 ALA A CA 1
ATOM 556 C C . ALA A 1 75 ? -3.730 17.620 -6.300 1.00 17.07 73 ALA A C 1
ATOM 557 O O . ALA A 1 75 ? -3.006 17.786 -7.285 1.00 19.88 73 ALA A O 1
ATOM 559 N N . GLN A 1 76 ? -3.286 17.623 -5.051 1.00 15.42 74 GLN A N 1
ATOM 560 C CA . GLN A 1 76 ? -1.894 17.834 -4.693 1.00 15.98 74 GLN A CA 1
ATOM 561 C C . GLN A 1 76 ? -1.292 16.534 -4.180 1.00 17.86 74 GLN A C 1
ATOM 562 O O . GLN A 1 76 ? -1.997 15.672 -3.646 1.00 20.18 74 GLN A O 1
ATOM 568 N N . VAL A 1 77 ? 0.022 16.416 -4.324 1.00 18.09 75 VAL A N 1
ATOM 569 C CA . VAL A 1 77 ? 0.755 15.253 -3.837 1.00 18.05 75 VAL A CA 1
ATOM 570 C C . VAL A 1 77 ? 1.644 15.649 -2.664 1.00 17.77 75 VAL A C 1
ATOM 571 O O . VAL A 1 77 ? 1.966 16.825 -2.438 1.00 16.28 75 VAL A O 1
ATOM 575 N N . ALA A 1 78 ? 2.054 14.635 -1.909 1.00 15.78 76 ALA A N 1
ATOM 576 C CA . ALA A 1 78 ? 2.958 14.857 -0.794 1.00 15.95 76 ALA A CA 1
ATOM 577 C C . ALA A 1 78 ? 4.218 15.563 -1.270 1.00 15.83 76 ALA A C 1
ATOM 578 O O . ALA A 1 78 ? 4.798 15.208 -2.302 1.00 16.93 76 ALA A O 1
ATOM 580 N N . GLY A 1 79 ? 4.624 16.579 -0.526 1.00 14.86 77 GLY A N 1
ATOM 581 C CA . GLY A 1 79 ? 5.814 17.332 -0.819 1.00 16.68 77 GLY A CA 1
ATOM 582 C C . GLY A 1 79 ? 5.551 18.609 -1.575 1.00 15.14 77 GLY A C 1
ATOM 583 O O . GLY A 1 79 ? 6.471 19.413 -1.746 1.00 15.64 77 GLY A O 1
ATOM 584 N N . ALA A 1 80 ? 4.321 18.813 -2.033 1.00 15.43 78 ALA A N 1
ATOM 585 C CA . ALA A 1 80 ? 4.009 20.002 -2.815 1.00 15.34 78 ALA A CA 1
ATOM 586 C C . ALA A 1 80 ? 4.147 21.268 -1.977 1.00 13.42 78 ALA A C 1
ATOM 587 O O . ALA A 1 80 ? 3.818 21.294 -0.792 1.00 13.49 78 ALA A O 1
ATOM 589 N N . ILE A 1 81 ? 4.663 22.315 -2.600 1.00 14.49 79 ILE A N 1
ATOM 590 C CA . ILE A 1 81 ? 4.652 23.655 -2.027 1.00 13.22 79 ILE A CA 1
ATOM 591 C C . ILE A 1 81 ? 3.328 24.299 -2.409 1.00 14.38 79 ILE A C 1
ATOM 592 O O . ILE A 1 81 ? 2.978 24.364 -3.594 1.00 16.71 79 ILE A O 1
ATOM 597 N N . LEU A 1 82 ? 2.591 24.743 -1.411 1.00 13.37 80 LEU A N 1
ATOM 598 C CA . LEU A 1 82 ? 1.273 25.326 -1.613 1.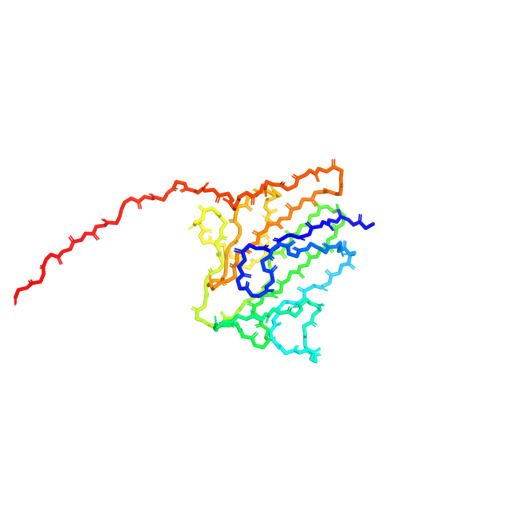00 13.37 80 LEU A CA 1
ATOM 599 C C . LEU A 1 82 ? 1.392 26.830 -1.822 1.00 17.25 80 LEU A C 1
ATOM 600 O O . LEU A 1 82 ? 2.369 27.458 -1.401 1.00 17.79 80 LEU A O 1
ATOM 605 N N . GLN A 1 83 ? 0.413 27.397 -2.532 1.00 15.19 81 GLN A N 1
ATOM 606 C CA . GLN A 1 83 ? 0.438 28.801 -2.922 1.00 15.76 81 GLN A CA 1
ATOM 607 C C . GLN A 1 83 ? -0.407 29.667 -1.993 1.00 15.60 81 GLN A C 1
ATOM 608 O O . GLN A 1 83 ? -1.580 29.376 -1.736 1.00 15.21 81 GLN A O 1
ATOM 614 N N . ALA A 1 84 ? 0.185 30.763 -1.528 1.00 15.00 82 ALA A N 1
ATOM 615 C CA . ALA A 1 84 ? -0.545 31.689 -0.681 1.00 15.87 82 ALA A CA 1
ATOM 616 C C . ALA A 1 84 ? -1.775 32.225 -1.407 1.00 14.36 82 ALA A C 1
ATOM 617 O O . ALA A 1 84 ? -1.739 32.559 -2.599 1.00 16.25 82 ALA A O 1
ATOM 619 N N . LEU A 1 85 ? -2.875 32.271 -0.659 1.00 14.43 83 LEU A N 1
ATOM 620 C CA . LEU A 1 85 ? -4.168 32.812 -1.059 1.00 16.22 83 LEU A CA 1
ATOM 621 C C . LEU A 1 85 ? -4.887 31.954 -2.085 1.00 15.99 83 LEU A C 1
ATOM 622 O O . LEU A 1 85 ? -5.988 32.311 -2.495 1.00 19.35 83 LEU A O 1
ATOM 627 N N . ALA A 1 86 ? -4.330 30.818 -2.482 1.00 15.10 84 ALA A N 1
ATOM 628 C CA . ALA A 1 86 ? -5.105 29.864 -3.255 1.00 15.28 84 ALA A CA 1
ATOM 629 C C . ALA A 1 86 ? -6.064 29.115 -2.331 1.00 14.07 84 ALA A C 1
ATOM 630 O O . ALA A 1 86 ? -5.828 28.992 -1.124 1.00 14.95 84 ALA A O 1
ATOM 632 N N . GLY A 1 87 ? -7.177 28.636 -2.882 1.00 14.77 85 GLY A N 1
ATOM 633 C CA . GLY A 1 87 ? -8.138 27.897 -2.069 1.00 12.74 85 GLY A CA 1
ATOM 634 C C . GLY A 1 87 ? -7.724 26.467 -1.806 1.00 15.99 85 GLY A C 1
ATOM 635 O O . GLY A 1 87 ? -7.635 25.658 -2.738 1.00 17.68 85 GLY A O 1
ATOM 636 N N . GLN A 1 88 ? -7.443 26.130 -0.553 1.00 12.62 86 GLN A N 1
ATOM 637 C CA . GLN A 1 88 ? -7.004 24.798 -0.169 1.00 11.75 86 GLN A CA 1
ATOM 638 C C . GLN A 1 88 ? -8.193 24.035 0.411 1.00 14.56 86 GLN A C 1
ATOM 639 O O . GLN A 1 88 ? -8.942 24.565 1.242 1.00 14.28 86 GLN A O 1
ATOM 645 N N . THR A 1 89 ? -8.350 22.778 0.014 1.00 12.77 87 THR A N 1
A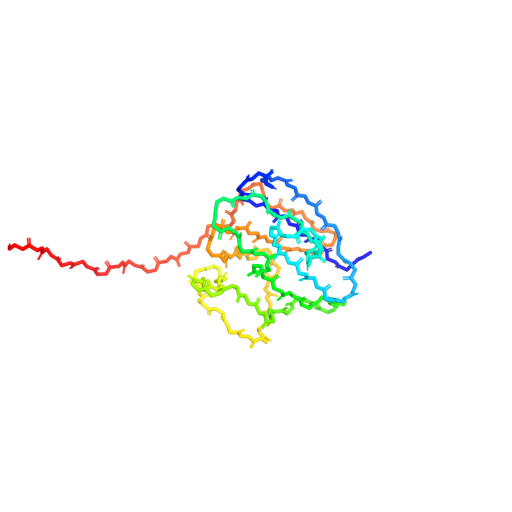TOM 646 C CA . THR A 1 89 ? -9.378 21.920 0.592 1.00 13.58 87 THR A CA 1
ATOM 647 C C . THR A 1 89 ? -8.788 20.560 0.910 1.00 13.68 87 THR A C 1
ATOM 648 O O . THR A 1 89 ? -7.809 20.131 0.303 1.00 14.90 87 THR A O 1
ATOM 652 N N . CYS A 1 90 ? -9.390 19.895 1.903 1.00 13.89 88 CYS A N 1
ATOM 653 C CA . CYS A 1 90 ? -9.047 18.516 2.235 1.00 13.39 88 CYS A CA 1
ATOM 654 C C . CYS A 1 90 ? -10.339 17.939 2.823 1.00 15.04 88 CYS A C 1
ATOM 655 O O . CYS A 1 90 ? -10.630 18.132 4.006 1.00 14.34 88 CYS A O 1
ATOM 658 N N . GLY A 1 91 ? -11.188 17.406 1.948 1.00 15.10 89 GLY A N 1
ATOM 659 C CA . GLY A 1 91 ? -12.511 16.998 2.376 1.00 17.63 89 GLY A CA 1
ATOM 660 C C . GLY A 1 91 ? -13.290 18.176 2.937 1.00 12.80 89 GLY A C 1
ATOM 661 O O . GLY A 1 91 ? -13.391 19.230 2.299 1.00 14.84 89 GLY A O 1
ATOM 662 N N . PRO A 1 92 ? -13.827 18.039 4.152 1.00 13.33 90 PRO A N 1
ATOM 663 C CA 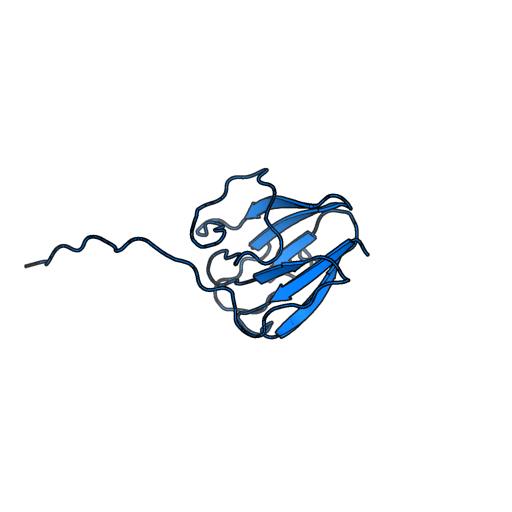. PRO A 1 92 ? -14.612 19.142 4.717 1.00 13.05 90 PRO A CA 1
ATOM 664 C C . PRO A 1 92 ? -13.809 20.401 4.972 1.00 13.47 90 PRO A C 1
ATOM 665 O O . PRO A 1 92 ? -14.395 21.485 5.057 1.00 15.42 90 PRO A O 1
ATOM 669 N N . LEU A 1 93 ? -12.494 20.305 5.112 1.00 13.63 91 LEU A N 1
ATOM 670 C CA . LEU A 1 93 ? -11.704 21.459 5.506 1.00 13.52 91 LEU A CA 1
ATOM 671 C C . LEU A 1 93 ? -11.446 22.376 4.314 1.00 13.41 91 LEU A C 1
ATOM 672 O O . LEU A 1 93 ? -11.014 21.918 3.241 1.00 14.11 91 LEU A O 1
ATOM 677 N N . ARG A 1 94 ? -11.729 23.667 4.492 1.00 13.70 92 ARG A N 1
ATOM 678 C CA A ARG A 1 94 ? -11.388 24.698 3.519 0.50 13.03 92 ARG A CA 1
ATOM 679 C CA B ARG A 1 94 ? -11.392 24.699 3.520 0.50 13.02 92 ARG A CA 1
ATOM 680 C C . ARG A 1 94 ? -10.542 25.757 4.222 1.00 14.17 92 ARG A C 1
ATOM 681 O O . ARG A 1 94 ? -10.912 26.232 5.306 1.00 14.16 92 ARG A O 1
ATOM 696 N N . TRP A 1 95 ? -9.417 26.116 3.620 1.00 12.00 93 TRP A N 1
ATOM 697 C CA . TRP A 1 95 ? -8.495 27.030 4.277 1.00 13.67 93 TRP A CA 1
ATOM 698 C C . TRP A 1 95 ? -7.652 27.754 3.245 1.00 12.91 93 TRP A C 1
ATOM 699 O O . TRP A 1 95 ? -7.589 27.364 2.074 1.00 12.79 93 TRP A O 1
ATOM 710 N N . THR A 1 96 ? -6.995 28.824 3.681 1.00 12.38 94 THR A N 1
ATOM 711 C CA . THR A 1 96 ? -5.959 29.454 2.890 1.00 11.88 94 THR A CA 1
ATOM 712 C C . THR A 1 96 ? -4.906 30.010 3.832 1.00 12.96 94 THR A C 1
ATOM 713 O O . THR A 1 96 ? -5.104 30.072 5.052 1.00 12.77 94 THR A O 1
ATOM 717 N N . PHE A 1 97 ? -3.785 30.432 3.278 1.00 11.93 95 PHE A N 1
ATOM 718 C CA . PHE A 1 97 ? -2.732 31.023 4.082 1.00 12.58 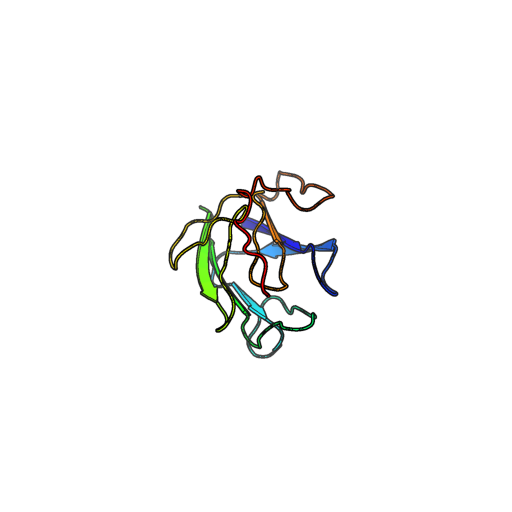95 PHE A CA 1
ATOM 719 C C . PHE A 1 97 ? -2.136 32.200 3.339 1.00 12.64 95 PHE A C 1
ATOM 720 O O . PHE A 1 97 ? -2.242 32.295 2.107 1.00 12.99 95 PHE A O 1
ATOM 728 N N . CYS A 1 98 ? -1.461 33.074 4.068 1.00 11.91 96 CYS A N 1
ATOM 729 C CA . CYS A 1 98 ? -0.708 34.153 3.445 1.00 14.08 96 CYS A CA 1
ATOM 730 C C . CYS A 1 98 ? 0.295 34.757 4.405 1.00 14.00 96 CYS A C 1
ATOM 731 O O . CYS A 1 98 ? 0.372 34.397 5.584 1.00 13.23 96 CYS A O 1
ATOM 734 N N . ASP A 1 99 ? 1.100 35.669 3.872 1.00 16.14 97 ASP A N 1
ATOM 735 C CA A ASP A 1 99 ? 2.110 36.349 4.661 0.50 17.44 97 ASP A CA 1
ATOM 736 C CA B ASP A 1 99 ? 2.102 36.308 4.697 0.50 17.27 97 ASP A CA 1
ATOM 737 C C . ASP A 1 99 ? 1.450 37.293 5.658 1.00 17.48 97 ASP A C 1
ATOM 738 O O . ASP A 1 99 ? 0.346 37.800 5.407 1.00 18.58 97 ASP A O 1
ATOM 747 N N . PRO A 1 100 ? 2.079 37.568 6.798 1.00 20.10 98 PRO A N 1
ATOM 748 C CA . PRO A 1 100 ? 1.442 38.437 7.793 1.00 24.41 98 PRO A CA 1
ATOM 749 C C . PRO A 1 100 ? 1.138 39.844 7.305 1.00 23.99 98 PRO A C 1
ATOM 750 O O . PRO A 1 100 ? 0.245 40.487 7.865 1.00 35.18 98 PRO A O 1
ATOM 754 N N . GLN A 1 101 ? 1.823 40.339 6.280 1.00 26.39 99 GLN A N 1
ATOM 755 C CA . GLN A 1 101 ? 1.578 41.689 5.794 1.00 31.14 99 GLN A CA 1
ATOM 756 C C . GLN A 1 101 ? 0.463 41.768 4.756 1.00 35.06 99 GLN A C 1
ATOM 757 O O . GLN A 1 101 ? 0.222 42.853 4.218 1.00 32.90 99 GLN A O 1
ATOM 760 N N . ARG A 1 102 ? -0.229 40.667 4.460 1.00 24.51 100 ARG A N 1
ATOM 761 C CA . ARG A 1 102 ? -1.323 40.666 3.501 1.00 20.81 100 ARG A CA 1
ATOM 762 C C . ARG A 1 102 ? -2.636 40.285 4.169 1.00 23.11 100 ARG A C 1
ATOM 763 O O . ARG A 1 102 ? -2.656 39.667 5.236 1.00 22.54 100 ARG A O 1
ATOM 766 N N . SER A 1 103 ? -3.743 40.654 3.525 1.00 21.74 101 SER A N 1
ATOM 767 C CA . SER A 1 103 ? -5.085 40.415 4.035 1.00 21.56 101 SER A CA 1
ATOM 768 C C . SER A 1 103 ? -5.704 39.178 3.394 1.00 21.67 101 SER A C 1
ATOM 769 O O . SER A 1 103 ? -5.430 38.852 2.236 1.00 21.95 101 SER A O 1
ATOM 772 N N . PHE A 1 104 ? -6.553 38.486 4.165 1.00 16.99 102 PHE A N 1
ATOM 773 C CA . PHE A 1 104 ? -7.328 37.378 3.634 1.00 17.60 102 PHE A CA 1
ATOM 774 C C . PHE A 1 104 ? -8.575 37.897 2.924 1.00 20.28 102 PHE A C 1
ATOM 775 O O . PHE A 1 104 ? -9.190 38.870 3.369 1.00 22.56 102 PHE A O 1
ATOM 783 N N . PRO A 1 105 ? -9.011 37.215 1.865 1.00 23.63 103 PRO A N 1
ATOM 784 C CA . PRO A 1 105 ? -10.330 37.511 1.299 1.00 26.87 103 PRO A CA 1
ATOM 785 C C . PRO A 1 105 ? -11.428 37.091 2.259 1.00 23.63 103 PRO A C 1
ATOM 786 O O . PRO A 1 105 ? -11.299 36.104 2.992 1.00 24.55 103 PRO A O 1
ATOM 790 N N . GLU A 1 106 ? -12.520 37.860 2.263 1.00 24.23 104 GLU A N 1
ATOM 791 C CA . GLU A 1 106 ? -13.654 37.517 3.111 1.00 26.71 104 GLU A CA 1
ATOM 792 C C . GLU A 1 106 ? -14.283 36.202 2.676 1.00 28.74 104 GLU A C 1
ATOM 793 O O . GLU A 1 106 ? -14.739 35.416 3.516 1.00 37.48 104 GLU A O 1
ATOM 795 N N . ARG A 1 107 ? -14.302 35.933 1.376 1.00 24.16 105 ARG A N 1
ATOM 796 C CA . ARG A 1 107 ? -14.892 34.714 0.854 1.00 31.56 105 ARG A CA 1
ATOM 797 C C . ARG A 1 107 ? -13.795 33.757 0.413 1.00 21.99 105 ARG A C 1
ATOM 798 O O . ARG A 1 107 ? -12.756 34.174 -0.105 1.00 23.83 105 ARG A O 1
ATOM 802 N N . PHE A 1 108 ? -14.058 32.473 0.603 1.00 20.03 106 PHE A N 1
ATOM 803 C CA . PHE A 1 108 ? -13.122 31.456 0.155 1.00 18.70 106 PHE A CA 1
ATOM 804 C C . PHE A 1 108 ? -12.876 31.603 -1.346 1.00 20.05 106 PHE A C 1
ATOM 805 O O . PHE A 1 108 ? -13.819 31.834 -2.108 1.00 21.72 106 PHE A O 1
ATOM 813 N N . PRO A 1 109 ? -11.635 31.469 -1.808 1.00 21.83 107 PRO A N 1
ATOM 814 C CA . PRO A 1 109 ? -11.362 31.633 -3.240 1.00 25.98 107 PRO A CA 1
ATOM 815 C C . PRO A 1 109 ? -12.149 30.655 -4.108 1.00 25.68 107 PRO A C 1
ATOM 816 O O . PRO A 1 109 ? -12.091 29.440 -3.922 1.00 29.75 107 PRO A O 1
ATOM 820 N N . GLU A 1 110 ? -12.883 31.192 -5.071 1.00 45.66 108 GLU A N 1
ATOM 821 C CA . GLU A 1 110 ? -13.569 30.332 -6.022 1.00 62.90 108 GLU A CA 1
ATOM 822 C C . GLU A 1 110 ? -12.576 29.835 -7.066 1.00 45.27 108 GLU A C 1
ATOM 823 O O . GLU A 1 110 ? -11.622 30.531 -7.423 1.00 37.88 108 GLU A O 1
ATOM 825 N N . ALA A 1 111 ? -12.796 28.611 -7.540 1.00 38.78 109 ALA A N 1
ATOM 826 C CA . ALA A 1 111 ? -11.949 27.995 -8.551 1.00 33.74 109 ALA A CA 1
ATOM 827 C C . ALA A 1 111 ? -12.756 27.636 -9.794 1.00 29.91 109 ALA A C 1
ATOM 828 O O . ALA A 1 111 ? -13.947 27.330 -9.716 1.00 45.83 109 ALA A O 1
ATOM 830 N N . GLU A 1 112 ? -12.086 27.672 -10.939 1.00 38.75 110 GLU A N 1
ATOM 831 C CA . GLU A 1 112 ? -12.665 27.187 -12.188 1.00 50.55 110 GLU A CA 1
ATOM 832 C C . GLU A 1 112 ? -12.467 25.677 -12.247 1.00 34.78 110 GLU A C 1
ATOM 833 O O . GLU A 1 112 ? -11.333 25.197 -12.341 1.00 43.95 110 GLU A O 1
ATOM 835 N N . VAL A 1 113 ? -13.560 24.923 -12.151 1.00 34.15 111 VAL A N 1
ATOM 836 C CA . VAL A 1 113 ? -13.528 23.464 -12.225 1.00 30.09 111 VAL A CA 1
ATOM 837 C C . VAL A 1 113 ? -14.163 23.040 -13.546 1.00 22.29 111 VAL A C 1
ATOM 838 O O . VAL A 1 113 ? -15.216 23.564 -13.921 1.00 27.77 111 VAL A O 1
ATOM 842 N N . GLN A 1 114 ? -13.523 22.097 -14.247 1.00 21.12 112 GLN A N 1
ATOM 843 C CA . GLN A 1 114 ? -14.082 21.592 -15.494 1.00 22.68 112 GLN A CA 1
ATOM 844 C C . GLN A 1 114 ? -15.428 20.923 -15.241 1.00 17.16 112 GLN A C 1
ATOM 845 O O . GLN A 1 114 ? -15.684 20.388 -14.167 1.00 17.44 112 GLN A O 1
ATOM 851 N N . THR A 1 115 ? -16.290 20.986 -16.237 1.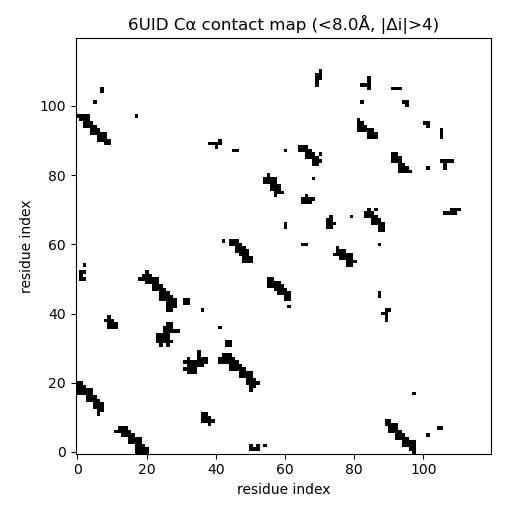00 17.41 113 THR A N 1
ATOM 852 C CA . THR A 1 115 ? -17.612 20.392 -16.166 1.00 14.50 113 THR A CA 1
ATOM 853 C C . THR A 1 115 ? -17.517 18.875 -16.177 1.00 17.70 113 THR A C 1
ATOM 854 O O . THR A 1 115 ? -16.741 18.282 -16.926 1.00 17.30 113 THR A O 1
ATOM 858 N N . ALA A 1 116 ? -18.306 18.246 -15.330 1.00 14.92 114 ALA A N 1
ATOM 859 C CA . ALA A 1 116 ? -18.322 16.798 -15.244 1.00 15.08 114 ALA A CA 1
ATOM 860 C C . ALA A 1 116 ? -19.136 16.179 -16.376 1.00 14.34 114 ALA A C 1
ATOM 861 O O . ALA A 1 116 ? -20.196 16.700 -16.749 1.00 15.30 114 ALA A O 1
ATOM 863 N N . PRO A 1 117 ? -18.706 15.030 -16.890 1.00 15.15 115 PRO A N 1
ATOM 864 C CA . PRO A 1 117 ? -19.587 14.233 -17.747 1.00 14.18 115 PRO A CA 1
ATOM 865 C C . PRO A 1 117 ? -20.652 13.562 -16.904 1.00 14.69 115 PRO A C 1
ATOM 866 O O . PRO A 1 117 ? -20.465 13.309 -15.710 1.00 14.79 115 PRO A O 1
ATOM 870 N N . VAL A 1 118 ? -21.786 13.292 -17.532 1.00 14.18 116 VAL A N 1
ATOM 871 C CA . VAL A 1 118 ? -22.929 12.667 -16.877 1.00 14.24 116 VAL A CA 1
ATOM 872 C C . VAL A 1 118 ? -23.469 11.584 -17.799 1.00 13.82 116 VAL A C 1
ATOM 873 O O . VAL A 1 118 ? -23.286 11.618 -19.022 1.00 13.89 116 VAL A O 1
ATOM 877 N N . ARG A 1 119 ? -24.147 10.601 -17.218 1.00 13.05 117 ARG A N 1
ATOM 878 C CA . ARG A 1 119 ? -24.714 9.516 -18.012 1.00 12.84 117 ARG A CA 1
ATOM 879 C C . ARG A 1 119 ? -26.028 9.085 -17.382 1.00 14.49 117 ARG A C 1
ATOM 880 O O . ARG A 1 119 ? -26.051 8.584 -16.255 1.00 14.17 117 ARG A O 1
ATOM 888 N N . ARG A 1 120 ? -27.119 9.272 -18.111 1.00 14.45 118 ARG A N 1
ATOM 889 C CA . ARG A 1 120 ? -28.438 8.926 -17.609 1.00 13.92 118 ARG A CA 1
ATOM 890 C C . ARG A 1 120 ? -28.538 7.418 -17.405 1.00 15.18 118 ARG A C 1
ATOM 891 O O . ARG A 1 120 ? -28.079 6.627 -18.239 1.00 17.73 118 ARG A O 1
ATOM 899 N N . LYS A 1 121 ? -29.134 7.017 -16.286 1.00 15.32 119 LYS A N 1
ATOM 900 C CA . LYS A 1 121 ? -29.413 5.619 -16.004 1.00 16.89 119 LYS A CA 1
ATOM 901 C C . LYS A 1 121 ? -30.853 5.283 -16.364 1.00 24.43 119 LYS A C 1
ATOM 902 O O . LYS A 1 121 ? -31.745 6.132 -16.312 1.00 23.48 119 LYS A O 1
ATOM 908 N N . SER A 1 122 ? -31.074 4.026 -16.726 1.00 44.12 120 SER A N 1
ATOM 909 C CA . SER A 1 122 ? -32.407 3.561 -17.090 1.00 68.17 120 SER A CA 1
ATOM 910 C C . SER A 1 122 ? -32.507 2.056 -16.910 1.00 57.18 120 SER A C 1
ATOM 911 O O . SER A 1 122 ? -33.064 1.585 -15.923 1.00 56.47 120 SER A O 1
#

Nearest PDB structures (foldseek):
  6uid-assembly1_A  TM=1.008E+00  e=1.015E-23  Pseudomonas aeruginosa
  4d9v-assembly1_A  TM=9.716E-01  e=6.106E-12  Yersinia pseudotuberculosis
  1wln-assembly1_A  TM=8.076E-01  e=1.464E-04  Mus musculus
  2aff-assembly1_A  TM=7.823E-01  e=2.030E-04  Homo sapiens
  2ff4-assembly1_A  TM=7.370E-01  e=7.103E-04  Mycobacterium tuberculosis H37Rv

Solvent-accessible surface area: 7087 Å² total; per-residue (Å²): 167,23,35,40,0,38,3,14,17,34,151,26,105,37,39,90,55,65,11,29,123,33,142,12,0,0,0,44,36,95,164,93,14,90,21,59,2,91,56,157,56,16,36,43,42,0,2,0,0,41,2,51,62,153,9,1,99,2,63,98,77,11,139,84,29,77,6,100,29,57,31,118,52,30,109,66,31,20,87,8,108,44,66,13,2,3,32,0,44,46,3,105,4,0,5,2,55,64,124,64,94,24,48,82,126,31,30,105,42,109,105,146,128,70,131,139,212,204,184,144

InterPro domains:
  IPR012843 YscD [TIGR02500] (3-415)
  IPR032030 YscD, cytoplasmic domain [PF16697] (6-98)
  IPR032034 YscD-like, Bon-like domain 1 [PF16693] (158-217)
  IPR053946 YscD-like, Bon-like domain 3 [PF21934] (288-347)
  IPR053947 YscD-like, Bon-like domain 2 [PF21937] (218-283)
  IPR057770 YscD/Y4YQ, C-terminal domain [PF23893] (362-411)

Sequence (120 aa):
MAWKIRFYSGLNQGAEVSLGEEGRRVALGSDPLQADLVLLDEGIAAVHLVLEVDAQGVRLLEWAEGCEPRQDGQAQVAGAILQALAGQTCGPLRRWTFCDDPQRSFPERFPEAEVQTAPVRRKS

Foldseek 3Di:
DAKKKAWCFDPRHGPMDDDAFAKAWEFCAVVPGPHHGHHPPTHRGAFMWGDHNVAIFGADGDPPWFKDWLRHGDDHGDTHDAQTWIDTVRITMGMGGPVDDHDSDGDHHDDDDDDDDDDD

Secondary structure (DSSP, 8-state):
--EEEEE-SGGGTT-EEEE-SEEEEEES-TTT-SEE--STT--SS-EEEEEETTEEEEEEE-TT--EEETTEE--TTPBPPTTS-EEETTEEEEEE-TTSPPPSSPPP---PPPP-----

Radius of gyration: 14.82 Å; Cα contacts (8 Å, |Δi|>4): 285; chains: 1; bounding box: 42×38×40 Å

B-factor: mean 22.6, std 11.96, range [10.86, 82.84]

Organism: Pseudomonas aeruginosa (strain ATCC 15692 / DSM 22644 / CIP 104116 / JCM 14847 / LMG 12228 / 1C / PRS 101 / PAO1) (NCBI:txid208964)